Protein AF-A0A973QGX4-F1 (afdb_monomer_lite)

pLDDT: mean 90.09, std 10.56, range [51.12, 98.19]

Secondary structure (DSSP, 8-state):
---TTT-----------SPPP------GGGTT-------HHHHHHHHHTTS---HHHHHHHHHHHHSTT---

Structure (mmCIF, N/CA/C/O backbone):
data_AF-A0A973QGX4-F1
#
_entry.id   AF-A0A973QGX4-F1
#
loop_
_atom_site.group_PD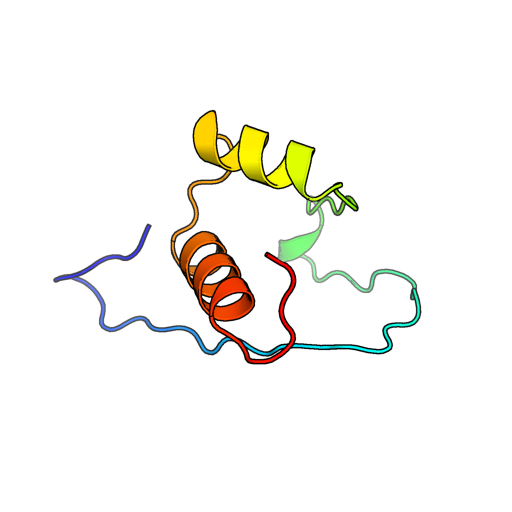B
_atom_site.id
_atom_site.type_symbol
_atom_site.label_atom_id
_atom_site.label_alt_id
_atom_site.label_comp_id
_atom_site.label_asym_id
_atom_site.label_entity_id
_atom_site.label_seq_id
_atom_site.pdbx_PDB_ins_code
_atom_site.Cartn_x
_atom_site.Cartn_y
_atom_site.Cartn_z
_atom_site.occupancy
_atom_site.B_iso_or_equiv
_atom_site.auth_seq_id
_atom_site.auth_comp_id
_atom_site.auth_asym_id
_atom_site.auth_atom_id
_atom_site.pdbx_PDB_model_num
ATOM 1 N N . HIS A 1 1 ? 4.327 -10.130 1.153 1.00 55.12 1 HIS A N 1
ATOM 2 C CA . HIS A 1 1 ? 4.478 -11.444 1.824 1.00 55.12 1 HIS A CA 1
ATOM 3 C C . HIS A 1 1 ? 5.575 -11.288 2.873 1.00 55.12 1 HIS A C 1
ATOM 5 O O . HIS A 1 1 ? 6.643 -10.821 2.508 1.00 55.12 1 HIS A O 1
ATOM 11 N N . VAL A 1 2 ? 5.312 -11.577 4.152 1.00 64.94 2 VAL A N 1
ATOM 12 C CA . VAL A 1 2 ? 6.333 -11.554 5.224 1.00 64.94 2 VAL A CA 1
ATOM 13 C C . VAL A 1 2 ? 6.711 -12.997 5.536 1.00 64.94 2 VAL A C 1
ATOM 15 O O . VAL A 1 2 ? 5.833 -13.854 5.618 1.00 64.94 2 VAL A O 1
ATOM 18 N N . ALA A 1 3 ? 8.001 -13.280 5.691 1.00 75.81 3 ALA A N 1
ATOM 19 C CA . ALA A 1 3 ? 8.506 -14.631 5.920 1.00 75.81 3 ALA A CA 1
ATOM 20 C C . ALA A 1 3 ? 8.531 -14.985 7.421 1.00 75.81 3 ALA A C 1
ATOM 22 O O . ALA A 1 3 ? 9.594 -15.232 7.995 1.00 75.81 3 ALA A O 1
ATOM 23 N N . TYR A 1 4 ? 7.363 -14.981 8.075 1.00 69.81 4 TYR A N 1
ATOM 24 C CA . TYR A 1 4 ? 7.250 -15.366 9.487 1.00 69.81 4 TYR A CA 1
ATOM 25 C C . TYR A 1 4 ? 7.789 -16.786 9.710 1.00 69.81 4 TYR A C 1
ATOM 27 O O . TYR A 1 4 ? 7.445 -17.711 8.979 1.00 69.81 4 TYR A O 1
ATOM 35 N N . GLY A 1 5 ? 8.656 -16.954 10.7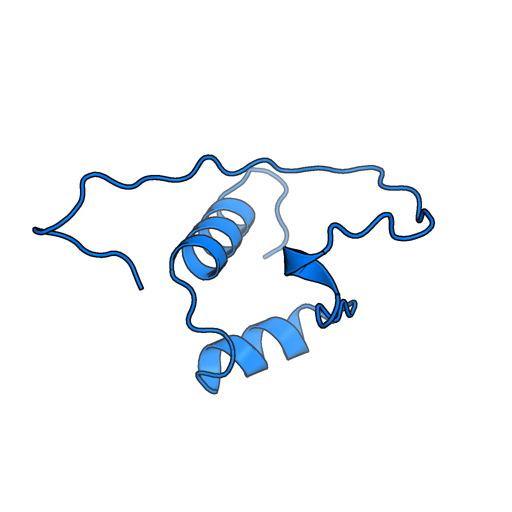12 1.00 80.12 5 GLY A N 1
ATOM 36 C CA . GLY A 1 5 ? 9.331 -18.227 10.998 1.00 80.12 5 GLY A CA 1
ATOM 37 C C . GLY A 1 5 ? 10.614 -18.476 10.193 1.00 80.12 5 GLY A C 1
ATOM 38 O O . GLY A 1 5 ? 11.327 -19.427 10.494 1.00 80.12 5 GLY A O 1
ATOM 39 N N . TYR A 1 6 ? 10.941 -17.611 9.226 1.00 86.94 6 TYR A N 1
ATOM 40 C CA . TYR A 1 6 ? 12.214 -17.632 8.493 1.00 86.94 6 TYR A CA 1
ATOM 41 C C . TYR A 1 6 ? 13.041 -16.364 8.741 1.00 86.94 6 TYR A C 1
ATOM 43 O O . TYR A 1 6 ? 14.250 -16.445 8.937 1.00 86.94 6 TYR A O 1
ATOM 51 N N . ALA A 1 7 ? 12.393 -15.195 8.781 1.00 86.25 7 ALA A N 1
ATOM 52 C CA . ALA A 1 7 ? 13.046 -13.909 8.996 1.00 86.25 7 ALA A CA 1
ATOM 53 C C . ALA A 1 7 ? 12.331 -13.070 10.063 1.00 86.25 7 ALA A C 1
ATOM 55 O O . ALA A 1 7 ? 11.107 -13.096 10.187 1.00 86.25 7 ALA A O 1
ATOM 56 N N . SER A 1 8 ? 13.108 -12.261 10.783 1.00 85.06 8 SER A N 1
ATOM 57 C CA . SER A 1 8 ? 12.625 -11.215 11.695 1.00 85.06 8 SER A CA 1
ATOM 58 C C . SER A 1 8 ? 12.430 -9.862 10.992 1.00 85.06 8 SER A C 1
ATOM 60 O O . SER A 1 8 ? 12.469 -8.815 11.635 1.00 85.06 8 SER A O 1
ATOM 62 N N . GLN A 1 9 ? 12.257 -9.866 9.666 1.00 87.62 9 GLN A N 1
ATOM 63 C CA . GLN A 1 9 ? 12.117 -8.649 8.871 1.00 87.62 9 GLN A CA 1
ATOM 64 C C . GLN A 1 9 ? 10.890 -7.843 9.319 1.00 87.62 9 GLN A C 1
ATOM 66 O O . GLN A 1 9 ? 9.774 -8.361 9.363 1.00 87.62 9 GLN A O 1
ATOM 71 N N . GLY A 1 10 ? 11.106 -6.560 9.599 1.00 87.56 10 GLY A N 1
ATOM 72 C CA . GLY A 1 10 ? 10.063 -5.572 9.861 1.00 87.56 10 GLY A CA 1
ATOM 73 C C . GLY A 1 10 ? 10.221 -4.349 8.961 1.00 87.56 10 GLY A C 1
ATOM 74 O O . GLY A 1 10 ? 11.225 -4.207 8.262 1.00 87.56 10 GLY A O 1
ATOM 75 N N . CYS A 1 11 ? 9.231 -3.460 8.984 1.00 90.81 11 CYS A N 1
ATOM 76 C CA . CYS A 1 11 ? 9.280 -2.173 8.296 1.00 90.81 11 CYS A CA 1
ATOM 77 C C . CYS A 1 11 ? 8.816 -1.046 9.222 1.00 90.81 11 CYS A C 1
AT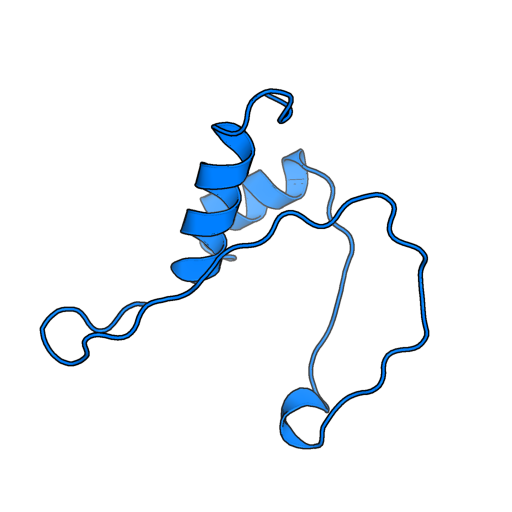OM 79 O O . CYS A 1 11 ? 7.951 -1.247 10.075 1.00 90.81 11 CYS A O 1
ATOM 81 N N . HIS A 1 12 ? 9.356 0.150 9.005 1.00 94.81 12 HIS A N 1
ATOM 82 C CA . HIS A 1 12 ? 8.829 1.384 9.579 1.00 94.81 12 HIS A CA 1
ATOM 83 C C . HIS A 1 12 ? 7.907 2.056 8.561 1.00 94.81 12 HIS A C 1
ATOM 85 O O . HIS A 1 12 ? 8.193 2.044 7.365 1.00 94.81 12 HIS A O 1
ATOM 91 N N . VAL A 1 13 ? 6.801 2.628 9.038 1.00 95.31 13 VAL A N 1
ATOM 92 C CA . VAL A 1 13 ? 5.831 3.356 8.212 1.00 95.31 13 VAL A CA 1
ATOM 93 C C . VAL A 1 13 ? 5.852 4.818 8.632 1.00 95.31 13 VAL A C 1
ATOM 95 O O . VAL A 1 13 ? 5.779 5.116 9.822 1.00 95.31 13 VAL A O 1
ATOM 98 N N . PHE A 1 14 ? 5.936 5.714 7.652 1.00 94.94 14 PHE A N 1
ATOM 99 C CA . PHE A 1 14 ? 5.935 7.161 7.850 1.00 94.94 14 PHE A CA 1
ATOM 100 C C . PHE A 1 14 ? 4.769 7.777 7.073 1.00 94.94 14 PHE A C 1
ATOM 102 O O . PHE A 1 14 ? 4.510 7.381 5.935 1.00 94.94 14 PHE A O 1
ATOM 109 N N . LEU A 1 15 ? 4.078 8.743 7.681 1.00 95.25 15 LEU A N 1
ATOM 110 C CA . LEU A 1 15 ? 3.088 9.580 7.009 1.00 95.25 15 LEU A CA 1
ATOM 111 C C . LEU A 1 15 ? 3.782 10.870 6.570 1.00 95.25 15 LEU A C 1
ATOM 113 O O . LEU A 1 15 ? 4.228 11.646 7.410 1.00 95.25 15 LEU A O 1
ATOM 117 N N . ALA A 1 16 ? 3.912 11.058 5.259 1.00 94.19 16 ALA A N 1
ATOM 118 C CA . ALA A 1 16 ? 4.457 12.273 4.673 1.00 94.19 16 ALA A CA 1
ATOM 119 C C . ALA A 1 16 ? 3.319 13.096 4.065 1.00 94.19 16 ALA A C 1
ATOM 121 O O . ALA A 1 16 ? 2.542 12.591 3.252 1.00 94.19 16 ALA A O 1
ATOM 122 N N . GLU A 1 17 ? 3.233 14.358 4.464 1.00 93.75 17 GLU A N 1
ATOM 123 C CA . GLU A 1 17 ? 2.198 15.301 4.046 1.00 93.75 17 GLU A CA 1
ATOM 124 C C . GLU A 1 17 ? 2.843 16.512 3.363 1.00 93.75 17 GLU A C 1
ATOM 126 O O . GLU A 1 17 ? 4.066 16.623 3.311 1.00 93.75 17 GLU A O 1
ATOM 131 N N . GLU A 1 18 ? 2.019 17.391 2.785 1.00 94.62 18 GLU A N 1
ATOM 132 C CA . GLU A 1 18 ? 2.487 18.633 2.139 1.00 94.62 18 GLU A CA 1
ATOM 133 C C . GLU A 1 18 ? 3.526 18.395 1.021 1.00 94.62 18 GLU A C 1
ATOM 135 O O . GLU A 1 18 ? 4.484 19.142 0.827 1.00 94.62 18 GLU A O 1
ATOM 140 N N . LEU A 1 19 ? 3.321 17.321 0.252 1.00 93.25 19 LEU A N 1
ATOM 141 C CA . LEU A 1 19 ? 4.238 16.892 -0.800 1.00 93.25 19 LEU A CA 1
ATOM 142 C C . LEU A 1 19 ? 4.188 17.812 -2.028 1.00 93.25 19 LEU A C 1
ATOM 144 O O . LEU A 1 19 ? 3.119 18.096 -2.570 1.00 93.25 19 LEU A O 1
ATOM 148 N N . THR A 1 20 ? 5.367 18.174 -2.535 1.00 93.69 20 THR A N 1
ATOM 149 C CA . THR A 1 20 ? 5.544 18.798 -3.855 1.00 93.69 20 THR A CA 1
ATOM 150 C C . THR A 1 20 ? 6.064 17.761 -4.848 1.00 93.69 20 THR A C 1
ATOM 152 O O . THR A 1 20 ? 6.915 16.941 -4.509 1.00 93.69 20 THR A O 1
ATOM 155 N N . GLU A 1 21 ? 5.548 17.770 -6.076 1.00 91.88 21 GLU A N 1
ATOM 156 C CA . GLU A 1 21 ? 5.980 16.830 -7.112 1.00 91.88 21 GLU A CA 1
ATOM 157 C C . GLU A 1 21 ? 7.381 17.177 -7.635 1.00 91.88 21 GLU A C 1
ATOM 159 O O . GLU A 1 21 ? 7.641 18.315 -8.024 1.00 91.88 21 GLU A O 1
ATOM 164 N N . GLY A 1 22 ? 8.275 16.186 -7.644 1.00 91.31 22 GLY A N 1
ATOM 165 C CA . GLY A 1 22 ? 9.643 16.294 -8.151 1.00 91.31 22 GLY A CA 1
ATOM 166 C C . GLY A 1 22 ? 9.920 15.325 -9.301 1.00 91.31 22 GLY A C 1
ATOM 167 O O . GLY A 1 22 ? 9.128 14.425 -9.587 1.00 91.31 22 GLY A O 1
ATOM 168 N N . ALA A 1 23 ? 11.065 15.502 -9.963 1.00 91.62 23 ALA A N 1
ATOM 169 C CA . ALA A 1 23 ? 11.538 14.565 -10.977 1.00 91.62 23 ALA A CA 1
ATOM 170 C C . ALA A 1 23 ? 12.028 13.257 -10.316 1.00 91.62 23 ALA A C 1
ATOM 172 O O . ALA A 1 23 ? 12.756 13.336 -9.327 1.00 91.62 23 ALA A O 1
ATOM 173 N N . PRO A 1 24 ? 11.670 12.064 -10.833 1.00 90.06 24 PRO A N 1
ATOM 174 C CA . PRO A 1 24 ? 12.185 10.804 -10.299 1.00 90.06 24 PRO A CA 1
ATOM 175 C C . PRO A 1 24 ? 13.707 10.679 -10.467 1.00 90.06 24 PRO A C 1
ATOM 177 O O . PRO A 1 24 ? 14.216 10.821 -11.579 1.00 90.06 24 PRO A O 1
ATOM 180 N N . GLU A 1 25 ? 14.410 10.330 -9.391 1.00 92.31 25 GLU A N 1
ATOM 181 C CA . GLU A 1 25 ? 15.841 9.998 -9.376 1.00 92.31 25 GLU A CA 1
ATOM 182 C C . GLU A 1 25 ? 15.990 8.512 -9.021 1.00 92.31 25 GLU A C 1
ATOM 184 O O . GLU A 1 25 ? 16.056 8.145 -7.854 1.00 92.31 25 GLU A O 1
ATOM 189 N N . ARG A 1 26 ? 15.918 7.642 -10.036 1.00 92.50 26 ARG A N 1
ATOM 190 C CA . ARG A 1 26 ? 15.865 6.181 -9.853 1.00 92.50 26 ARG A CA 1
ATOM 191 C C . ARG A 1 26 ? 17.248 5.559 -9.783 1.00 92.50 26 ARG A C 1
ATOM 193 O O . ARG A 1 26 ? 18.107 5.864 -10.614 1.00 92.50 26 ARG A O 1
ATOM 200 N N . GLU A 1 27 ? 17.406 4.590 -8.892 1.00 94.75 27 GLU A N 1
ATOM 201 C CA . GLU A 1 27 ? 18.564 3.698 -8.912 1.00 94.75 27 GLU A CA 1
ATOM 202 C C . GLU A 1 27 ? 18.452 2.638 -10.022 1.00 94.75 27 GLU A C 1
ATOM 204 O O . GLU A 1 27 ? 17.386 2.394 -10.593 1.00 94.75 27 GLU A O 1
ATOM 209 N N . ALA A 1 28 ? 19.561 1.959 -10.335 1.00 95.06 28 ALA A N 1
ATOM 210 C CA . ALA A 1 28 ? 19.579 0.903 -11.353 1.00 95.06 28 ALA A CA 1
ATOM 211 C C . ALA A 1 28 ? 18.596 -0.244 -11.041 1.00 95.06 28 ALA A C 1
ATOM 213 O O . ALA A 1 28 ? 18.018 -0.830 -11.955 1.00 95.06 28 ALA A O 1
ATOM 214 N N . SER A 1 29 ? 18.385 -0.536 -9.756 1.00 95.94 29 SER A N 1
ATOM 215 C CA . SER A 1 29 ? 17.407 -1.510 -9.254 1.00 95.94 29 SER A CA 1
ATOM 216 C C . SER A 1 29 ? 15.948 -1.078 -9.450 1.00 95.94 29 SER A C 1
ATOM 218 O O . SER A 1 29 ? 15.058 -1.917 -9.355 1.00 95.94 29 SER A O 1
ATOM 220 N N . GLU A 1 30 ? 15.696 0.199 -9.736 1.00 95.62 30 GLU A N 1
ATOM 221 C CA . GLU A 1 30 ? 14.361 0.795 -9.848 1.00 95.62 30 GLU A CA 1
ATOM 222 C C . GLU A 1 30 ? 14.014 1.204 -11.285 1.00 95.62 30 GLU A C 1
ATOM 224 O O . GLU A 1 30 ? 12.993 1.854 -11.523 1.00 95.62 30 GLU A O 1
ATOM 229 N N . ALA A 1 31 ? 14.860 0.857 -12.258 1.00 93.00 31 ALA A N 1
ATOM 230 C CA . ALA A 1 31 ? 14.756 1.336 -13.635 1.00 93.00 31 ALA A CA 1
ATOM 231 C C . ALA A 1 31 ? 13.392 1.043 -14.294 1.00 93.00 31 ALA A C 1
ATOM 233 O O . ALA A 1 31 ? 12.941 1.805 -15.154 1.00 93.00 31 ALA A O 1
ATOM 234 N N . ASP A 1 32 ? 12.716 -0.031 -13.884 1.00 93.94 32 ASP A N 1
ATOM 235 C CA . ASP A 1 32 ? 11.411 -0.458 -14.392 1.00 93.94 32 ASP A CA 1
ATOM 236 C C . ASP A 1 32 ? 10.222 -0.024 -13.516 1.00 93.94 32 ASP A C 1
ATOM 238 O O . ASP A 1 32 ? 9.063 -0.273 -13.874 1.00 93.94 32 ASP A O 1
ATOM 242 N N . MET A 1 33 ? 10.477 0.667 -12.402 1.00 93.94 33 MET A N 1
ATOM 243 C CA . MET A 1 33 ? 9.438 1.083 -11.471 1.00 93.94 33 MET A CA 1
ATOM 244 C C . MET A 1 33 ? 8.461 2.059 -12.135 1.00 93.94 33 MET A C 1
ATOM 246 O O . MET A 1 33 ? 8.832 2.997 -12.849 1.00 93.94 33 MET A O 1
ATOM 250 N N . ARG A 1 34 ? 7.169 1.862 -11.868 1.00 91.62 34 ARG A N 1
ATOM 251 C CA . ARG A 1 34 ? 6.092 2.736 -12.343 1.00 91.62 34 ARG A CA 1
ATOM 252 C C . ARG A 1 34 ? 5.319 3.290 -11.161 1.00 91.62 34 ARG A C 1
ATOM 254 O O . ARG A 1 34 ? 4.902 2.540 -10.287 1.00 91.62 34 ARG A O 1
ATOM 261 N N . GLN A 1 35 ? 5.076 4.596 -11.193 1.00 91.06 35 GLN A N 1
ATOM 262 C CA . GLN A 1 35 ? 4.269 5.295 -10.200 1.00 91.06 35 GLN A CA 1
ATOM 263 C C . GLN A 1 35 ? 2.957 5.765 -10.817 1.00 91.06 35 GLN A C 1
ATOM 265 O O . GLN A 1 35 ? 2.903 6.133 -11.993 1.00 91.06 35 GLN A O 1
ATOM 270 N N . ARG A 1 36 ? 1.893 5.768 -10.016 1.00 90.56 36 ARG A N 1
ATOM 271 C CA . ARG A 1 36 ? 0.589 6.294 -10.417 1.00 90.56 36 ARG A CA 1
ATOM 272 C C . ARG A 1 36 ? -0.164 6.796 -9.193 1.00 90.56 36 ARG A C 1
ATOM 274 O O . ARG A 1 36 ? -0.210 6.107 -8.178 1.00 90.56 36 ARG A O 1
ATOM 281 N N . ARG A 1 37 ? -0.799 7.963 -9.315 1.00 92.12 37 ARG A N 1
ATOM 282 C CA . ARG A 1 37 ? -1.787 8.438 -8.339 1.00 92.12 37 ARG A CA 1
ATOM 283 C C . ARG A 1 37 ? -3.092 7.668 -8.532 1.00 92.12 37 ARG A C 1
ATOM 285 O O . ARG A 1 37 ? -3.541 7.493 -9.662 1.00 92.12 37 ARG A O 1
ATOM 292 N N . VAL A 1 38 ? -3.695 7.220 -7.440 1.00 94.44 38 VAL A N 1
ATOM 293 C CA . VAL A 1 38 ? -4.945 6.451 -7.450 1.00 94.44 38 VAL A CA 1
ATOM 294 C C . VAL A 1 38 ? -5.968 7.121 -6.550 1.00 94.44 38 VAL A C 1
ATOM 296 O O . VAL A 1 38 ? -5.625 7.624 -5.481 1.00 94.44 38 VAL A O 1
ATOM 299 N N . ALA A 1 39 ? -7.226 7.130 -6.983 1.00 95.44 39 ALA A N 1
ATOM 300 C CA . ALA A 1 39 ? -8.319 7.577 -6.131 1.00 95.44 39 ALA A CA 1
ATOM 301 C C . ALA A 1 39 ? -8.566 6.556 -4.999 1.00 95.44 39 ALA A C 1
ATOM 303 O O . ALA A 1 39 ? -8.337 5.359 -5.207 1.00 95.44 39 ALA A O 1
ATOM 304 N N . PRO A 1 40 ? -9.085 6.975 -3.830 1.00 93.88 40 PRO A N 1
ATOM 305 C CA . PRO A 1 40 ? -9.328 6.066 -2.706 1.00 93.88 40 PRO A CA 1
ATOM 306 C C . PRO A 1 40 ? -10.221 4.860 -3.040 1.00 93.88 40 PRO A C 1
ATOM 308 O O . PRO A 1 40 ? -9.937 3.743 -2.608 1.00 93.88 40 PRO A O 1
ATOM 311 N N . ASP A 1 41 ? -11.276 5.049 -3.839 1.00 96.62 41 ASP A N 1
ATOM 312 C CA . ASP A 1 41 ? -12.165 3.951 -4.250 1.00 96.62 41 ASP A CA 1
ATOM 313 C C . ASP A 1 41 ? -11.474 2.948 -5.168 1.00 96.62 41 ASP A C 1
ATOM 315 O O . ASP A 1 41 ? -11.613 1.735 -4.992 1.00 96.62 41 ASP A O 1
ATOM 319 N N . GLU A 1 42 ? -10.681 3.446 -6.116 1.00 97.62 42 GLU A N 1
ATOM 320 C CA . GLU A 1 42 ? -9.897 2.598 -7.006 1.00 97.62 42 GLU A CA 1
ATOM 321 C C . GLU A 1 42 ? -8.856 1.800 -6.214 1.00 97.62 42 GLU A C 1
ATOM 323 O O . GLU A 1 42 ? -8.712 0.595 -6.414 1.00 97.62 42 GLU A O 1
ATOM 328 N N . TRP A 1 43 ? -8.177 2.443 -5.263 1.00 96.62 43 TRP A N 1
ATOM 329 C CA . TRP A 1 43 ? -7.229 1.782 -4.372 1.00 96.62 43 TRP A CA 1
ATOM 330 C C . TRP A 1 43 ? -7.872 0.621 -3.604 1.00 96.62 43 TRP A C 1
ATOM 332 O O . TRP A 1 43 ? -7.363 -0.504 -3.620 1.00 96.62 43 TRP A O 1
ATOM 342 N N . ARG A 1 44 ? -9.047 0.851 -3.003 1.00 96.56 44 ARG A N 1
ATOM 343 C CA . ARG A 1 44 ? -9.814 -0.203 -2.320 1.00 96.56 44 ARG A CA 1
ATOM 344 C C . ARG A 1 44 ? -10.232 -1.323 -3.270 1.00 96.56 44 ARG A C 1
ATOM 346 O O . ARG A 1 44 ? -10.186 -2.492 -2.881 1.00 96.56 44 ARG A O 1
ATOM 353 N N . ALA A 1 45 ? -10.622 -0.996 -4.500 1.00 97.88 45 ALA A N 1
ATOM 354 C CA . ALA A 1 45 ? -10.964 -1.994 -5.510 1.00 97.88 45 ALA A CA 1
ATOM 355 C C . ALA A 1 45 ? -9.752 -2.864 -5.887 1.00 97.88 45 ALA A C 1
ATOM 357 O O . ALA A 1 45 ? -9.888 -4.085 -5.978 1.00 97.88 45 ALA A O 1
ATOM 358 N N . LEU A 1 46 ? -8.560 -2.271 -6.027 1.00 97.44 46 LEU A N 1
ATOM 359 C CA . LEU A 1 46 ? -7.318 -3.002 -6.306 1.00 97.44 46 LEU A CA 1
ATOM 360 C C . LEU A 1 46 ? -6.960 -3.985 -5.184 1.00 97.44 46 LEU A C 1
ATOM 362 O O . LEU A 1 46 ? -6.572 -5.119 -5.476 1.00 97.44 46 LEU A O 1
ATOM 366 N N . ILE A 1 47 ? -7.133 -3.587 -3.919 1.00 97.44 47 ILE A N 1
ATOM 367 C CA . ILE A 1 47 ? -6.934 -4.478 -2.764 1.00 97.44 47 ILE A CA 1
ATOM 368 C C . ILE A 1 47 ? -7.937 -5.636 -2.805 1.00 97.44 47 ILE A C 1
ATOM 370 O O . ILE A 1 47 ? -7.537 -6.797 -2.744 1.00 97.44 47 ILE A O 1
ATOM 374 N N . ARG A 1 48 ? -9.237 -5.345 -2.968 1.00 97.62 48 ARG A N 1
ATOM 375 C CA . ARG A 1 48 ? -10.291 -6.380 -3.015 1.00 97.62 48 ARG A CA 1
ATOM 376 C C . ARG A 1 48 ? -10.101 -7.362 -4.169 1.00 97.62 48 ARG A C 1
ATOM 378 O O . ARG A 1 48 ? -10.403 -8.540 -4.019 1.00 97.62 48 ARG A O 1
ATOM 385 N N . 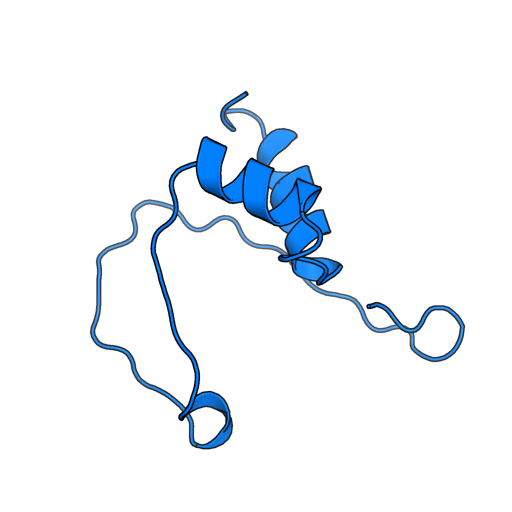ALA A 1 49 ? -9.583 -6.888 -5.299 1.00 98.19 49 ALA A N 1
ATOM 386 C CA . ALA A 1 49 ? -9.275 -7.712 -6.462 1.00 98.19 49 ALA A CA 1
ATOM 387 C C . ALA A 1 49 ? -7.956 -8.501 -6.330 1.00 98.19 49 ALA A C 1
ATOM 389 O O . ALA A 1 49 ? -7.555 -9.167 -7.284 1.00 98.19 49 ALA A O 1
ATOM 390 N N . GLY A 1 50 ? -7.240 -8.398 -5.203 1.00 97.44 50 GLY A N 1
ATOM 391 C CA . GLY A 1 50 ? -5.952 -9.069 -5.003 1.00 97.44 50 GLY A CA 1
ATOM 392 C C . GLY A 1 50 ? -4.843 -8.548 -5.921 1.00 97.44 50 GLY A C 1
ATOM 393 O O . GLY A 1 50 ? -3.882 -9.258 -6.201 1.00 97.44 50 GLY A O 1
ATOM 394 N N . ARG A 1 51 ? -4.973 -7.317 -6.431 1.00 97.50 51 ARG A N 1
ATOM 395 C CA . ARG A 1 51 ? -3.957 -6.668 -7.276 1.00 97.50 51 ARG A CA 1
ATOM 396 C C . ARG A 1 51 ? -2.893 -5.946 -6.456 1.00 97.50 51 ARG A C 1
ATOM 398 O O . ARG A 1 51 ? -1.802 -5.717 -6.965 1.00 97.50 51 ARG A O 1
ATOM 405 N N . VAL A 1 52 ? -3.203 -5.633 -5.200 1.00 96.38 52 VAL A N 1
ATOM 406 C CA . VAL A 1 52 ? -2.259 -5.157 -4.185 1.00 96.38 52 VAL A CA 1
ATOM 407 C C . VAL A 1 52 ? -2.250 -6.181 -3.058 1.00 96.38 52 VAL A C 1
ATOM 409 O O . VAL A 1 52 ? -3.240 -6.334 -2.349 1.00 96.38 52 VAL A O 1
ATOM 412 N N . THR A 1 53 ? -1.146 -6.913 -2.927 1.00 96.06 53 THR A N 1
ATOM 413 C CA . THR A 1 53 ? -1.011 -8.034 -1.977 1.00 96.06 53 THR A CA 1
ATOM 414 C C . THR A 1 53 ? 0.217 -7.917 -1.085 1.00 96.06 53 THR A C 1
ATOM 416 O O . THR A 1 53 ? 0.461 -8.782 -0.240 1.00 96.06 53 THR A O 1
ATOM 419 N N . ASP A 1 54 ? 1.018 -6.866 -1.269 1.00 94.38 54 ASP A N 1
ATOM 420 C CA . ASP A 1 54 ? 2.175 -6.651 -0.423 1.00 94.38 54 ASP A CA 1
ATOM 421 C C . ASP A 1 54 ? 1.746 -6.343 1.021 1.00 94.38 54 ASP A C 1
ATOM 423 O O . ASP A 1 54 ? 0.860 -5.532 1.282 1.00 94.38 54 ASP A O 1
ATOM 427 N N . ALA A 1 55 ? 2.390 -7.018 1.969 1.00 92.56 55 ALA A N 1
ATOM 428 C CA . ALA A 1 55 ? 1.963 -7.011 3.362 1.00 92.56 55 ALA A CA 1
ATOM 429 C C . ALA A 1 55 ? 2.308 -5.688 4.054 1.00 92.56 55 ALA A C 1
ATOM 431 O O . ALA A 1 55 ? 1.488 -5.176 4.813 1.00 92.56 55 ALA A O 1
ATOM 432 N N . ALA A 1 56 ? 3.483 -5.117 3.761 1.00 93.50 56 ALA A N 1
ATOM 433 C CA . ALA A 1 56 ? 3.879 -3.820 4.301 1.00 93.50 56 ALA A CA 1
ATOM 434 C C . ALA A 1 56 ? 2.960 -2.711 3.766 1.00 93.50 56 ALA A C 1
ATOM 436 O O . ALA A 1 56 ? 2.494 -1.870 4.532 1.00 93.50 56 ALA A O 1
ATOM 437 N N . THR A 1 57 ? 2.607 -2.778 2.480 1.00 95.25 57 THR A N 1
ATOM 438 C CA . THR A 1 57 ? 1.652 -1.863 1.837 1.00 95.25 57 THR A CA 1
ATOM 439 C C . THR A 1 57 ? 0.263 -1.915 2.488 1.00 95.25 57 THR A C 1
ATOM 441 O O . THR A 1 57 ? -0.308 -0.873 2.817 1.00 95.25 57 THR A O 1
ATOM 444 N N . LEU A 1 58 ? -0.289 -3.113 2.716 1.00 96.06 58 LEU A N 1
ATOM 445 C CA . LEU A 1 58 ? -1.601 -3.271 3.363 1.00 96.06 58 LEU A CA 1
ATOM 446 C C . LEU A 1 58 ? -1.581 -2.839 4.837 1.00 96.06 58 LEU A C 1
ATOM 448 O O . LEU A 1 58 ? -2.536 -2.213 5.309 1.00 96.06 58 LEU A O 1
ATOM 452 N N . ALA A 1 59 ? -0.493 -3.129 5.555 1.00 95.00 59 ALA A N 1
ATOM 453 C CA . ALA A 1 59 ? -0.304 -2.673 6.928 1.00 95.00 59 ALA A CA 1
ATOM 454 C C . ALA A 1 59 ? -0.245 -1.140 7.000 1.00 95.00 59 ALA A C 1
ATOM 456 O O . ALA A 1 59 ? -0.969 -0.546 7.797 1.00 95.00 59 ALA A O 1
ATOM 457 N N . ALA A 1 60 ? 0.533 -0.494 6.125 1.00 95.62 60 ALA A N 1
ATOM 458 C CA . ALA A 1 60 ? 0.631 0.962 6.054 1.00 95.62 60 ALA A CA 1
ATOM 459 C C . ALA A 1 60 ? -0.729 1.622 5.769 1.00 95.62 60 ALA A C 1
ATOM 461 O O . ALA A 1 60 ? -1.107 2.568 6.456 1.00 95.62 60 ALA A O 1
ATOM 462 N N . TYR A 1 61 ? -1.504 1.087 4.818 1.00 95.75 61 TYR A N 1
ATOM 463 C CA . TYR A 1 61 ? -2.849 1.594 4.528 1.00 95.75 61 TYR A CA 1
ATOM 464 C C . TYR A 1 61 ? -3.810 1.439 5.718 1.00 95.75 61 TYR A C 1
ATOM 466 O O . TYR A 1 61 ? -4.598 2.339 6.005 1.00 95.75 61 TYR A O 1
ATOM 474 N N . THR A 1 62 ? -3.721 0.324 6.4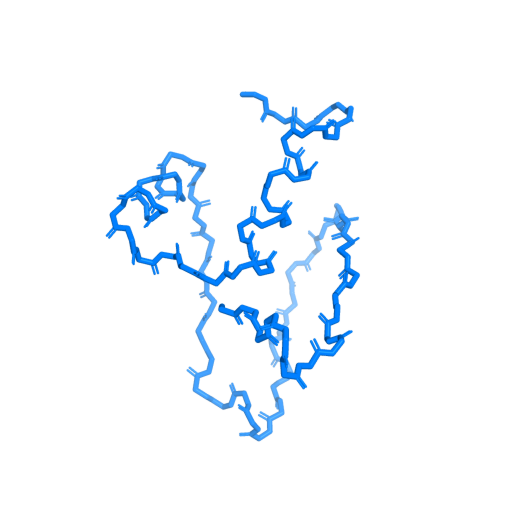45 1.00 95.50 62 THR A N 1
ATOM 475 C CA . THR A 1 62 ? -4.532 0.102 7.653 1.00 95.50 62 THR A CA 1
ATOM 476 C C . THR A 1 62 ? -4.162 1.094 8.756 1.00 95.50 62 THR A C 1
ATOM 478 O O . THR A 1 62 ? -5.048 1.687 9.365 1.00 95.50 62 THR A O 1
ATOM 481 N N . LEU A 1 63 ? -2.863 1.319 8.985 1.00 95.75 63 LEU A N 1
ATOM 482 C CA . LEU A 1 63 ? -2.375 2.297 9.962 1.00 95.75 63 LEU A CA 1
ATOM 483 C C . LEU A 1 63 ? -2.825 3.721 9.619 1.00 95.75 63 LEU A C 1
ATOM 485 O O . LEU A 1 63 ? -3.229 4.452 10.519 1.00 95.75 63 LEU A O 1
ATOM 489 N N . LEU A 1 64 ? -2.827 4.090 8.334 1.00 94.50 64 LEU A N 1
ATOM 490 C CA . LEU A 1 64 ? -3.339 5.383 7.876 1.00 94.50 64 LEU A CA 1
ATOM 491 C C . LEU A 1 64 ? -4.819 5.582 8.244 1.00 94.50 64 LEU A C 1
ATOM 493 O O . LEU A 1 64 ? -5.185 6.652 8.718 1.00 94.50 64 LEU A O 1
ATOM 497 N N . GLY A 1 65 ? -5.661 4.558 8.074 1.00 92.88 65 GLY A N 1
ATOM 498 C CA . GLY A 1 65 ? -7.082 4.629 8.444 1.00 92.88 65 GLY A CA 1
ATOM 499 C C . GLY A 1 65 ? -7.340 4.684 9.956 1.00 92.88 65 GLY A C 1
ATOM 500 O O . GLY A 1 65 ? -8.399 5.137 10.381 1.00 92.88 65 GLY A O 1
ATOM 501 N N . LEU A 1 66 ? -6.384 4.236 10.775 1.00 93.88 66 LEU A N 1
ATOM 502 C CA . LEU A 1 66 ? -6.445 4.328 12.239 1.00 93.88 66 LEU A CA 1
ATOM 503 C C . LEU A 1 66 ? -5.821 5.624 12.780 1.00 93.88 66 LEU A C 1
ATOM 505 O O . LEU A 1 66 ? -5.987 5.934 13.961 1.00 93.88 66 LEU A O 1
ATOM 509 N N . HIS A 1 67 ? -5.088 6.367 11.949 1.00 91.75 67 HIS A N 1
ATOM 510 C CA . HIS A 1 67 ? -4.441 7.608 12.351 1.00 91.75 67 HIS A CA 1
ATOM 511 C C . HIS A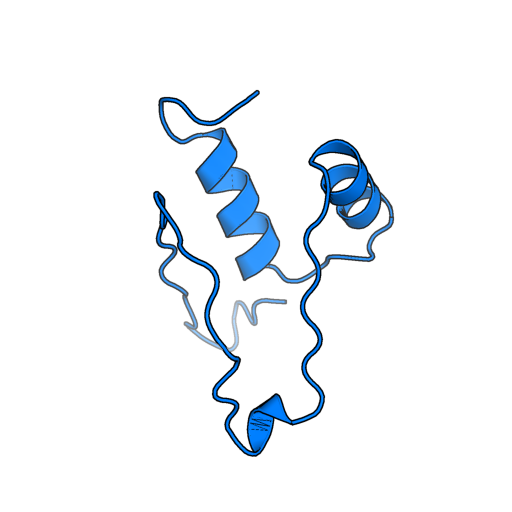 1 67 ? -5.495 8.699 12.627 1.00 91.75 67 HIS A C 1
ATOM 513 O O . HIS A 1 67 ? -6.380 8.914 11.795 1.00 91.75 67 HIS A O 1
ATOM 519 N N . PRO A 1 68 ? -5.418 9.434 13.754 1.00 80.62 68 PRO A N 1
ATOM 520 C CA . PRO A 1 68 ? -6.329 10.543 14.033 1.00 80.62 68 PRO A CA 1
ATOM 521 C C . PRO A 1 68 ? -6.290 11.592 12.910 1.00 80.62 68 PRO A C 1
ATOM 523 O O . PRO A 1 68 ? -5.230 12.122 12.593 1.00 80.62 68 PRO A O 1
ATOM 526 N N . GLY A 1 69 ? -7.437 11.875 12.287 1.00 73.19 69 GLY A N 1
ATOM 527 C CA . GLY A 1 69 ? -7.530 12.767 11.119 1.00 73.19 69 GLY A CA 1
ATOM 528 C C . GLY A 1 69 ? -7.368 12.080 9.754 1.00 73.19 69 GLY A C 1
ATOM 529 O O . GLY A 1 69 ? -7.532 12.737 8.730 1.00 73.19 69 GLY A O 1
ATOM 530 N N . GLY A 1 70 ? -7.104 10.770 9.717 1.00 58.53 70 GLY A N 1
ATOM 531 C CA . GLY A 1 70 ? -7.156 9.961 8.499 1.00 58.53 70 GLY A CA 1
ATOM 532 C C . GLY A 1 70 ? -8.596 9.775 8.011 1.00 58.53 70 GLY A C 1
ATOM 533 O O . GLY A 1 70 ? -9.502 9.516 8.801 1.00 58.53 70 GLY A O 1
ATOM 534 N N . ALA A 1 71 ? -8.819 9.941 6.706 1.00 56.28 71 ALA A N 1
ATOM 535 C CA . ALA A 1 71 ? -10.137 9.823 6.088 1.00 56.28 71 ALA A CA 1
ATOM 536 C C . ALA A 1 71 ? -10.726 8.407 6.247 1.00 56.28 71 ALA A C 1
ATOM 538 O O . ALA A 1 71 ? -10.146 7.432 5.757 1.00 56.28 71 ALA A O 1
ATOM 539 N N . GLY A 1 72 ? -11.893 8.326 6.895 1.00 51.12 72 GLY A N 1
ATOM 540 C CA . GLY A 1 72 ? -12.867 7.250 6.686 1.00 51.12 72 GLY A CA 1
ATOM 541 C C . GLY A 1 72 ? -13.581 7.402 5.349 1.00 51.12 72 GLY A C 1
ATOM 542 O O . GLY A 1 72 ? -13.770 8.561 4.917 1.00 51.12 72 GLY A O 1
#

Radius of gyration: 14.73 Å; chains: 1; bounding box: 32×37×28 Å

Sequence (72 aa):
HVAYGYASQGCHVFLAEELTEGAPEREASEADMRQRRVAPDEWRALIRAGRVTDAATLAAYTLLGLHPGGAG

Foldseek 3Di:
DDPPPPDPDDDDADDDPPDDDDDDDDDPVCPPPDDDDDDPVVVVVCVVVVVDDDPVVVVNVVVLCVDVVRDD